Protein AF-A0A317JDG0-F1 (afdb_monomer_lite)

Secondary structure (DSSP, 8-state):
-HHHHHHHHH-TT-S----EE-S-GGGGSHHHHHHHHHSSS------EEPPTT-TTT-HHHHHHHHHHHHHHT---

Structure (mmCIF, N/CA/C/O backbone):
data_AF-A0A317JDG0-F1
#
_entry.id   AF-A0A317JDG0-F1
#
loop_
_atom_site.group_PDB
_atom_site.id
_atom_site.type_symbol
_atom_site.label_atom_id
_atom_site.label_alt_id
_atom_site.label_comp_id
_atom_site.label_asym_id
_atom_site.label_entity_id
_atom_site.label_seq_id
_atom_site.pdbx_PDB_ins_code
_atom_site.Cartn_x
_atom_site.Cartn_y
_atom_site.Cartn_z
_atom_site.occupancy
_atom_site.B_iso_or_equiv
_atom_site.auth_seq_id
_atom_site.auth_comp_id
_atom_site.auth_asym_id
_atom_site.auth_atom_id
_atom_site.pdbx_PDB_model_num
ATOM 1 N N . MET A 1 1 ? -12.849 -3.114 -6.913 1.00 58.91 1 MET A N 1
ATOM 2 C CA . MET A 1 1 ? -13.429 -3.284 -5.557 1.00 58.91 1 MET A CA 1
ATOM 3 C C . MET A 1 1 ? -13.340 -4.715 -5.012 1.00 58.91 1 MET A C 1
ATOM 5 O O . MET A 1 1 ? -13.305 -4.870 -3.802 1.00 58.91 1 MET A O 1
ATOM 9 N N . VAL A 1 2 ? -13.223 -5.752 -5.857 1.00 73.62 2 VAL A N 1
ATOM 10 C CA . VAL A 1 2 ? -13.123 -7.173 -5.435 1.00 73.62 2 VAL A CA 1
ATOM 11 C C . VAL A 1 2 ? -12.042 -7.437 -4.373 1.00 73.62 2 VAL A C 1
ATOM 13 O O . VAL A 1 2 ? -12.243 -8.266 -3.493 1.00 73.62 2 VAL A O 1
ATOM 16 N N . LEU A 1 3 ? -10.915 -6.717 -4.427 1.00 74.56 3 LEU A N 1
ATOM 17 C CA . LEU A 1 3 ? -9.819 -6.861 -3.464 1.00 74.56 3 LEU A CA 1
ATOM 18 C C . LEU A 1 3 ? -10.246 -6.559 -2.019 1.00 74.56 3 LEU A C 1
ATOM 20 O O . LEU A 1 3 ? -9.951 -7.350 -1.127 1.00 74.56 3 LEU A O 1
ATOM 24 N N . PHE A 1 4 ? -10.944 -5.441 -1.794 1.00 73.38 4 PHE A N 1
ATOM 25 C CA . PHE A 1 4 ? -11.361 -5.031 -0.450 1.00 73.38 4 PHE A CA 1
ATOM 26 C C . PHE A 1 4 ? -12.416 -5.980 0.114 1.00 73.38 4 PHE A C 1
ATOM 28 O O . PHE A 1 4 ? -12.261 -6.436 1.238 1.00 73.38 4 PHE A O 1
ATOM 35 N N . LYS A 1 5 ? -13.381 -6.406 -0.709 1.00 75.62 5 LYS A N 1
ATOM 36 C CA . LYS A 1 5 ? -14.382 -7.402 -0.309 1.00 75.62 5 LYS A CA 1
ATOM 37 C C . LYS A 1 5 ? -13.746 -8.732 0.120 1.00 75.62 5 LYS A C 1
ATOM 39 O O . LYS A 1 5 ? -14.057 -9.253 1.182 1.00 75.62 5 LYS A O 1
ATOM 44 N N . LYS A 1 6 ? -12.759 -9.226 -0.639 1.00 80.31 6 LYS A N 1
ATOM 45 C CA . LYS A 1 6 ? -12.001 -10.434 -0.265 1.00 80.31 6 LYS A CA 1
ATOM 46 C C . LYS A 1 6 ? -11.202 -10.259 1.030 1.00 80.31 6 LYS A C 1
ATOM 48 O O . LYS A 1 6 ? -11.061 -11.206 1.798 1.00 80.31 6 LYS A O 1
ATOM 53 N N . LEU A 1 7 ? -10.657 -9.066 1.273 1.00 76.81 7 LEU A N 1
ATOM 54 C CA . LEU A 1 7 ? -10.006 -8.711 2.540 1.00 76.81 7 LEU A CA 1
ATOM 55 C C . LEU A 1 7 ? -11.004 -8.713 3.702 1.00 76.81 7 LEU A C 1
ATOM 57 O O . LEU A 1 7 ? -10.655 -9.137 4.806 1.00 76.81 7 LEU A O 1
ATOM 61 N N . GLU A 1 8 ? -12.236 -8.273 3.443 1.00 75.19 8 GLU A N 1
ATOM 62 C CA . GLU A 1 8 ? -13.318 -8.295 4.418 1.00 75.19 8 GLU A CA 1
ATOM 63 C C . GLU A 1 8 ? -13.713 -9.718 4.807 1.00 75.19 8 GLU A C 1
ATOM 65 O O . GLU A 1 8 ? -13.757 -10.036 5.996 1.00 75.19 8 GLU A O 1
ATOM 70 N N . GLU A 1 9 ? -13.897 -10.578 3.806 1.00 80.19 9 GLU A N 1
ATOM 71 C CA . GLU A 1 9 ? -14.226 -11.998 3.962 1.00 80.19 9 GLU A CA 1
ATOM 72 C C . GLU A 1 9 ? -13.111 -12.790 4.654 1.00 80.19 9 GLU A C 1
ATOM 74 O O . GLU A 1 9 ? -13.384 -13.689 5.445 1.00 80.19 9 GLU A O 1
ATOM 79 N N . LYS A 1 10 ? -11.842 -12.460 4.383 1.00 81.44 10 LYS A N 1
ATOM 80 C CA . LYS A 1 10 ? -10.696 -13.193 4.939 1.00 81.44 10 LYS A CA 1
ATOM 81 C C . LYS A 1 10 ? -10.424 -12.867 6.409 1.00 81.44 10 LYS A C 1
ATOM 83 O O . LYS A 1 10 ? -9.903 -13.714 7.129 1.00 81.44 10 LYS A O 1
ATOM 88 N N . TYR A 1 11 ? -10.756 -11.656 6.856 1.00 76.38 11 TYR A N 1
ATOM 89 C CA . TYR A 1 11 ? -10.492 -11.203 8.226 1.00 76.38 11 TYR A CA 1
ATOM 90 C C . TYR A 1 11 ? -11.750 -10.622 8.889 1.00 76.38 11 TYR A C 1
ATOM 92 O O . TYR A 1 11 ? -11.744 -9.447 9.258 1.00 76.38 11 TYR A O 1
ATOM 100 N N . PRO A 1 12 ? -12.826 -11.409 9.063 1.00 73.19 12 PRO A N 1
ATOM 101 C CA . PRO A 1 12 ? -14.124 -10.897 9.511 1.00 73.19 12 PRO A CA 1
ATOM 102 C C . PRO A 1 12 ? -14.108 -10.358 10.951 1.00 73.19 12 PRO A C 1
ATOM 104 O O . PRO A 1 12 ? -14.886 -9.472 11.281 1.00 73.19 12 PRO A O 1
ATOM 107 N N . LEU A 1 13 ? -13.196 -10.854 11.795 1.00 73.12 13 LEU A N 1
ATOM 108 C CA . LEU A 1 13 ? -13.076 -10.499 13.217 1.00 73.12 13 LEU A CA 1
ATOM 109 C C . LEU A 1 13 ? -12.049 -9.385 13.496 1.00 73.12 13 LEU A C 1
ATOM 111 O O . LEU A 1 13 ? -11.839 -9.006 14.648 1.00 73.12 13 LEU A O 1
ATOM 115 N N . ALA A 1 14 ? -11.359 -8.878 12.471 1.00 68.25 14 ALA A N 1
ATOM 116 C CA . ALA A 1 14 ? -10.327 -7.868 12.668 1.00 68.25 14 ALA A CA 1
ATOM 117 C C . ALA A 1 14 ? -10.960 -6.503 12.977 1.00 68.25 14 ALA A C 1
ATOM 119 O O . ALA A 1 14 ? -11.491 -5.848 12.081 1.00 68.25 14 ALA A O 1
ATOM 120 N N . GLN A 1 15 ? -10.830 -6.044 14.227 1.00 66.56 15 GLN A N 1
ATOM 121 C CA . GLN A 1 15 ? -11.287 -4.714 14.660 1.00 66.56 15 GLN A CA 1
ATOM 122 C C . GLN A 1 15 ? -10.669 -3.575 13.838 1.00 66.56 15 GLN A C 1
ATOM 124 O O . GLN A 1 15 ? -11.285 -2.529 13.656 1.00 66.56 15 GLN A O 1
ATOM 129 N N . ARG A 1 16 ? -9.447 -3.764 13.321 1.00 67.69 16 ARG A N 1
ATOM 130 C CA . ARG A 1 16 ? -8.774 -2.778 12.475 1.00 67.69 16 ARG A CA 1
ATOM 131 C C . ARG A 1 16 ? -7.928 -3.444 11.398 1.00 67.69 16 ARG A C 1
ATOM 133 O O . ARG A 1 16 ? -7.040 -4.235 11.697 1.00 67.69 16 ARG A O 1
ATOM 140 N N . ARG A 1 17 ? -8.165 -3.062 10.143 1.00 69.69 17 ARG A N 1
ATOM 141 C CA . ARG A 1 17 ? -7.365 -3.457 8.977 1.00 69.69 17 ARG A CA 1
ATOM 142 C C . ARG A 1 17 ? -6.585 -2.250 8.462 1.00 69.69 17 ARG A C 1
ATOM 144 O O . ARG A 1 17 ? -7.158 -1.203 8.185 1.00 69.69 17 ARG A O 1
ATOM 151 N N . ILE A 1 18 ? -5.266 -2.389 8.366 1.00 72.75 18 ILE A N 1
ATOM 152 C CA . ILE A 1 18 ? -4.381 -1.360 7.811 1.00 72.75 18 ILE A CA 1
ATOM 153 C C . ILE A 1 18 ? -3.867 -1.892 6.482 1.00 72.75 18 ILE A C 1
ATOM 155 O O . ILE A 1 18 ? -3.219 -2.936 6.441 1.00 72.75 18 ILE A O 1
ATOM 159 N N . VAL A 1 19 ? -4.173 -1.178 5.402 1.00 74.06 19 VAL A N 1
ATOM 160 C CA . VAL A 1 19 ? -3.664 -1.494 4.069 1.00 74.06 19 VAL A CA 1
ATOM 161 C C . VAL A 1 19 ? -2.624 -0.442 3.722 1.00 74.06 19 VAL A C 1
ATOM 163 O O . VAL A 1 19 ? -2.917 0.752 3.682 1.00 74.06 19 VAL A O 1
ATOM 166 N N . ILE A 1 20 ? -1.391 -0.889 3.515 1.00 74.88 20 ILE A N 1
ATOM 167 C CA . ILE A 1 20 ? -0.300 -0.035 3.059 1.00 74.88 20 ILE A CA 1
ATOM 168 C C . ILE A 1 20 ? -0.286 -0.127 1.537 1.00 74.88 20 ILE A C 1
ATOM 170 O O . ILE A 1 20 ? -0.015 -1.194 0.987 1.00 74.88 20 ILE A O 1
ATOM 174 N N . CYS A 1 21 ? -0.625 0.977 0.879 1.00 73.81 21 CYS A N 1
ATOM 175 C CA . CYS A 1 21 ? -0.674 1.059 -0.575 1.00 73.81 21 CYS A CA 1
ATOM 176 C C . CYS A 1 21 ? 0.532 1.831 -1.098 1.00 73.81 21 CYS A C 1
ATOM 178 O O . CYS A 1 21 ? 1.050 2.736 -0.438 1.00 73.81 21 CYS A O 1
ATOM 180 N N . ASP A 1 22 ? 0.948 1.493 -2.312 1.00 71.88 22 ASP A N 1
ATOM 181 C CA . ASP A 1 22 ? 1.923 2.286 -3.036 1.00 71.88 22 ASP A CA 1
ATOM 182 C C . ASP A 1 22 ? 1.321 3.632 -3.477 1.00 71.88 22 ASP A C 1
ATOM 184 O O . ASP A 1 22 ? 0.114 3.883 -3.390 1.00 71.88 22 ASP A O 1
ATOM 188 N N . ASN A 1 23 ? 2.180 4.534 -3.946 1.00 71.38 23 ASN A N 1
ATOM 189 C CA . ASN A 1 23 ? 1.786 5.883 -4.342 1.00 71.38 23 ASN A CA 1
ATOM 190 C C . ASN A 1 23 ? 1.041 5.948 -5.700 1.00 71.38 23 ASN A C 1
ATOM 192 O O . ASN A 1 23 ? 0.907 7.041 -6.262 1.00 71.38 23 ASN A O 1
ATOM 196 N N . ALA A 1 24 ? 0.570 4.823 -6.252 1.00 74.56 24 ALA A N 1
ATOM 197 C CA . ALA A 1 24 ? -0.158 4.767 -7.514 1.00 74.56 24 ALA A CA 1
ATOM 198 C C . ALA A 1 24 ? -1.415 5.643 -7.516 1.00 74.56 24 ALA A C 1
ATOM 200 O O . ALA A 1 24 ? -2.222 5.668 -6.582 1.00 74.56 24 ALA A O 1
ATOM 201 N N . ALA A 1 25 ? -1.633 6.305 -8.655 1.00 75.50 25 ALA A N 1
ATOM 202 C CA . ALA A 1 25 ? -2.786 7.171 -8.889 1.00 75.50 25 ALA A CA 1
ATOM 203 C C . ALA A 1 25 ? -4.135 6.442 -8.734 1.00 75.50 25 ALA A C 1
ATOM 205 O O . ALA A 1 25 ? -5.130 7.067 -8.369 1.00 75.50 25 ALA A O 1
ATOM 206 N N . TYR A 1 26 ? -4.166 5.121 -8.939 1.00 77.44 26 TYR A N 1
ATOM 207 C CA . TYR A 1 26 ? -5.366 4.298 -8.779 1.00 77.44 26 TYR A CA 1
ATOM 208 C C . TYR A 1 26 ? -5.987 4.427 -7.377 1.00 77.44 26 TYR A C 1
ATOM 210 O O . TYR A 1 26 ? -7.200 4.620 -7.249 1.00 77.44 26 TYR A O 1
ATOM 218 N N . TYR A 1 27 ? -5.159 4.416 -6.327 1.00 71.44 27 TYR A N 1
ATOM 219 C CA . TYR A 1 27 ? -5.618 4.528 -4.938 1.00 71.44 27 TYR A CA 1
ATOM 220 C C . TYR A 1 27 ? -6.040 5.950 -4.546 1.00 71.44 27 TYR A C 1
ATOM 222 O O . TYR A 1 27 ? -6.773 6.119 -3.576 1.00 71.44 27 TYR A O 1
ATOM 230 N N . ARG A 1 28 ? -5.629 6.972 -5.311 1.00 70.69 28 ARG A N 1
ATOM 231 C CA . ARG A 1 28 ? -6.075 8.367 -5.138 1.00 70.69 28 ARG A CA 1
ATOM 232 C C . ARG A 1 28 ? -7.399 8.681 -5.833 1.00 70.69 28 ARG A C 1
ATOM 234 O O . ARG A 1 28 ? -7.911 9.791 -5.695 1.00 70.69 28 ARG A O 1
ATOM 241 N N . SER A 1 29 ? -7.953 7.743 -6.599 1.00 80.44 29 SER A N 1
ATOM 242 C CA . SER A 1 29 ? -9.213 7.974 -7.301 1.00 80.44 29 SER A CA 1
ATOM 243 C C . SER A 1 29 ? -10.369 8.203 -6.318 1.00 80.44 29 SER A C 1
ATOM 245 O O . SER A 1 29 ? -10.484 7.533 -5.288 1.00 80.44 29 SER A O 1
ATOM 247 N N . LYS A 1 30 ? -11.265 9.143 -6.656 1.00 77.31 30 LYS A N 1
ATOM 248 C CA . LYS A 1 30 ? -12.442 9.470 -5.830 1.00 77.31 30 LYS A CA 1
ATOM 249 C C . LYS A 1 30 ? -13.317 8.245 -5.559 1.00 77.31 30 LYS A C 1
ATOM 251 O O . LYS A 1 30 ? -13.838 8.114 -4.465 1.00 77.31 30 LYS A O 1
ATOM 256 N N . ILE A 1 31 ? -13.415 7.335 -6.528 1.00 79.62 31 ILE A N 1
ATOM 257 C CA . ILE A 1 31 ? -14.202 6.099 -6.436 1.00 79.62 31 ILE A CA 1
ATOM 258 C C . ILE A 1 31 ? -13.656 5.176 -5.339 1.00 79.62 31 ILE A C 1
ATOM 260 O O . ILE A 1 31 ? -14.423 4.621 -4.556 1.00 79.62 31 ILE A O 1
ATOM 264 N N . VAL A 1 32 ? -12.330 5.017 -5.258 1.00 75.44 32 VAL A N 1
ATOM 265 C CA . VAL A 1 32 ? -11.696 4.193 -4.218 1.00 75.44 32 VAL A CA 1
ATOM 266 C C . VAL A 1 32 ? -11.827 4.870 -2.856 1.00 75.44 32 VAL A C 1
ATOM 268 O O . VAL A 1 32 ? -12.189 4.211 -1.886 1.00 75.44 32 VAL A O 1
ATOM 271 N N . ALA A 1 33 ? -11.611 6.185 -2.786 1.00 74.44 33 ALA A N 1
ATOM 272 C CA . ALA A 1 33 ? -11.774 6.946 -1.550 1.00 74.44 33 ALA A CA 1
ATOM 273 C C . ALA A 1 33 ? -13.218 6.913 -1.014 1.00 74.44 33 ALA A C 1
ATOM 275 O O . ALA A 1 33 ? -13.415 6.798 0.193 1.00 74.44 33 ALA A O 1
ATOM 276 N N . ASP A 1 34 ? -14.219 6.991 -1.891 1.00 75.81 34 ASP A N 1
ATOM 277 C CA . ASP A 1 34 ? -15.639 6.923 -1.532 1.00 75.81 34 ASP A CA 1
ATOM 278 C C . ASP A 1 34 ? -16.037 5.521 -1.049 1.00 75.81 34 ASP A C 1
ATOM 280 O O . ASP A 1 34 ? -16.632 5.357 0.015 1.00 75.81 34 ASP A O 1
ATOM 284 N N . HIS A 1 35 ? -15.581 4.482 -1.750 1.00 74.62 35 HIS A N 1
ATOM 285 C CA . HIS A 1 35 ? -15.813 3.097 -1.349 1.00 74.62 35 HIS A CA 1
ATOM 286 C C . HIS A 1 35 ? -15.197 2.759 0.018 1.00 74.62 35 HIS A C 1
ATOM 288 O O . HIS A 1 35 ? -15.796 2.031 0.813 1.00 74.62 35 HIS A O 1
ATOM 294 N N . LEU A 1 36 ? -14.024 3.323 0.321 1.00 70.94 36 LEU A N 1
ATOM 295 C CA . LEU A 1 36 ? -13.362 3.171 1.618 1.00 70.94 36 LEU A CA 1
ATOM 296 C C . LEU A 1 36 ? -14.091 3.899 2.759 1.00 70.94 36 LEU A C 1
ATOM 298 O O . LEU A 1 36 ? -13.939 3.485 3.904 1.00 70.94 36 LEU A O 1
ATOM 302 N N . LYS A 1 37 ? -14.879 4.945 2.468 1.00 68.00 37 LYS A N 1
ATOM 303 C CA . LYS A 1 37 ? -15.717 5.648 3.458 1.00 68.00 37 LYS A CA 1
ATOM 304 C C . LYS A 1 37 ? -17.026 4.916 3.745 1.00 68.00 37 LYS A C 1
ATOM 306 O O . LYS A 1 37 ? -17.491 4.926 4.878 1.00 68.00 37 LYS A O 1
ATOM 311 N N . THR A 1 38 ? -17.617 4.305 2.722 1.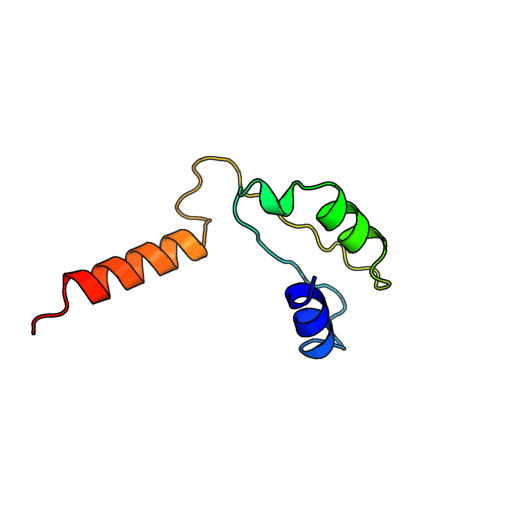00 63.84 38 THR A N 1
ATOM 312 C CA . THR A 1 38 ? -18.945 3.673 2.796 1.00 63.84 38 THR A CA 1
ATOM 313 C C . THR A 1 38 ? -18.899 2.248 3.358 1.00 63.84 38 THR A C 1
ATOM 315 O O . THR A 1 38 ? -19.909 1.729 3.834 1.00 63.84 38 THR A O 1
ATOM 318 N N . SER A 1 39 ? -17.734 1.596 3.325 1.00 60.66 39 SER A N 1
ATOM 319 C CA . SER A 1 39 ? -17.577 0.229 3.831 1.00 60.66 39 SER A CA 1
ATOM 320 C C . SER A 1 39 ? -17.738 0.199 5.358 1.00 60.66 39 SER A C 1
ATOM 322 O O . SER A 1 39 ? -16.984 0.804 6.110 1.00 60.66 39 SER A O 1
ATOM 324 N N . ARG A 1 40 ? -18.796 -0.490 5.782 1.00 51.12 40 ARG A N 1
ATOM 325 C CA . ARG A 1 40 ? -19.578 -0.361 7.024 1.00 51.12 40 ARG A CA 1
ATOM 326 C C . ARG A 1 40 ? -18.912 -0.871 8.311 1.00 51.12 40 ARG A C 1
ATOM 328 O O . ARG A 1 40 ? -19.599 -1.313 9.223 1.00 51.12 40 ARG A O 1
ATOM 335 N N . THR A 1 41 ? -17.592 -0.847 8.403 1.00 43.56 41 THR A N 1
ATOM 336 C CA . THR A 1 41 ? -16.878 -1.149 9.649 1.00 43.56 41 THR A CA 1
ATOM 337 C C . THR A 1 41 ? -15.975 0.024 9.974 1.00 43.56 41 THR A C 1
ATOM 339 O O . THR A 1 41 ? -15.387 0.605 9.071 1.00 43.56 41 THR A O 1
ATOM 342 N N . GLU A 1 42 ? -15.868 0.366 11.257 1.00 39.88 42 GLU A N 1
ATOM 343 C CA . GLU A 1 42 ? -15.074 1.437 11.899 1.00 39.88 42 GLU A CA 1
ATOM 344 C C . GLU A 1 42 ? -13.559 1.393 11.630 1.00 39.88 42 GLU A C 1
ATOM 346 O O . GLU A 1 42 ? -12.712 1.883 12.379 1.00 39.88 42 GLU A O 1
ATOM 351 N N . ILE A 1 43 ? -13.174 0.801 10.520 1.00 43.50 43 ILE A N 1
ATOM 352 C CA . ILE A 1 43 ? -11.828 0.723 10.060 1.00 43.50 43 ILE A CA 1
ATOM 353 C C . ILE A 1 43 ? -11.605 2.026 9.317 1.00 43.50 43 ILE A C 1
ATOM 355 O O . ILE A 1 43 ? -11.981 2.210 8.162 1.00 43.50 43 ILE A O 1
ATOM 359 N N . LYS A 1 44 ? -10.894 2.920 10.003 1.00 41.78 44 LYS A N 1
ATOM 360 C CA . LYS A 1 44 ? -9.714 3.573 9.436 1.00 41.78 44 LYS A CA 1
ATOM 361 C C . LYS A 1 44 ? -8.973 2.574 8.535 1.00 41.78 44 LYS A C 1
ATOM 363 O O . LYS A 1 44 ? -7.927 2.047 8.912 1.00 41.78 44 LYS A O 1
ATOM 368 N N . ASN A 1 45 ? -9.492 2.320 7.335 1.00 47.56 45 ASN A N 1
ATOM 369 C CA . ASN A 1 45 ? -8.750 1.782 6.214 1.00 47.56 45 ASN A CA 1
ATOM 370 C C . ASN A 1 45 ? -7.905 2.967 5.769 1.00 47.56 45 ASN A C 1
ATOM 372 O O . ASN A 1 45 ? -8.142 3.597 4.741 1.00 47.56 45 ASN A O 1
ATOM 376 N N . SER A 1 46 ? -6.990 3.369 6.647 1.00 51.78 46 SER A N 1
ATOM 377 C CA . SER A 1 46 ? -5.987 4.358 6.355 1.00 51.78 46 SER A CA 1
ATOM 378 C C . SER A 1 46 ? -5.112 3.663 5.334 1.00 51.78 46 SER A C 1
ATOM 380 O O . SER A 1 46 ? -4.211 2.920 5.716 1.00 51.78 46 SER A O 1
ATOM 382 N N . CYS A 1 47 ? -5.449 3.829 4.051 1.00 58.03 47 CYS A N 1
ATOM 383 C CA . CYS A 1 47 ? -4.489 3.654 2.977 1.00 58.03 47 CYS A CA 1
ATOM 384 C C . CYS A 1 47 ? -3.339 4.575 3.345 1.00 58.03 47 CYS A C 1
ATOM 386 O O . CYS A 1 47 ? -3.427 5.797 3.199 1.00 58.03 47 CYS A O 1
ATOM 388 N N . LEU A 1 48 ? -2.335 3.990 3.986 1.00 67.12 48 LEU A N 1
ATOM 389 C CA . LEU A 1 48 ? -1.215 4.742 4.495 1.00 67.12 48 LEU A CA 1
ATOM 390 C C . LEU A 1 48 ? -0.306 4.936 3.296 1.00 67.12 48 LEU A C 1
ATOM 392 O O . LEU A 1 48 ? 0.361 4.001 2.857 1.00 67.12 48 LEU A O 1
ATOM 396 N N . PHE A 1 49 ? -0.363 6.130 2.718 1.00 69.56 49 PHE A N 1
ATOM 397 C CA . PHE A 1 49 ? 0.560 6.502 1.664 1.00 69.56 49 PHE A CA 1
ATOM 398 C C . PHE A 1 49 ? 1.913 6.762 2.307 1.00 69.56 49 PHE A C 1
ATOM 400 O O . PHE A 1 49 ? 2.035 7.579 3.222 1.00 69.56 49 PHE A O 1
ATOM 407 N N . LEU A 1 50 ? 2.924 6.040 1.842 1.00 70.06 50 LEU A N 1
ATOM 408 C CA . LEU A 1 50 ? 4.287 6.282 2.277 1.00 70.06 50 LEU A CA 1
ATOM 409 C C . LEU A 1 50 ? 4.777 7.644 1.768 1.00 70.06 50 LEU A C 1
ATOM 411 O O . LEU A 1 50 ? 4.345 8.089 0.698 1.00 70.06 50 LEU A O 1
ATOM 415 N N . PRO A 1 51 ? 5.716 8.286 2.488 1.00 70.19 51 PRO A N 1
ATOM 416 C CA . PRO A 1 51 ? 6.399 9.449 1.956 1.00 70.19 51 PRO A CA 1
ATOM 417 C C . PRO A 1 51 ? 7.092 9.094 0.630 1.00 70.19 51 PRO A C 1
ATOM 419 O O . PRO A 1 51 ? 7.630 7.985 0.491 1.00 70.19 51 PRO A O 1
ATOM 422 N N . PRO A 1 52 ? 7.086 10.013 -0.354 1.00 65.25 52 PRO A N 1
ATOM 423 C CA . PRO A 1 52 ? 7.733 9.779 -1.638 1.00 65.25 52 PRO A CA 1
ATOM 424 C C . PRO A 1 52 ? 9.213 9.434 -1.425 1.00 65.25 52 PRO A C 1
ATOM 426 O O . PRO A 1 52 ? 9.866 10.000 -0.552 1.00 65.25 52 PRO A O 1
ATOM 429 N N . TYR A 1 53 ? 9.728 8.486 -2.213 1.00 64.38 53 TYR A N 1
ATOM 430 C CA . TYR A 1 53 ? 11.121 8.017 -2.147 1.00 64.38 53 TYR A CA 1
ATOM 431 C C . TYR A 1 53 ? 11.542 7.400 -0.800 1.00 64.38 53 TYR A C 1
ATOM 433 O O . TYR A 1 53 ? 12.673 7.580 -0.358 1.00 64.38 53 TYR A O 1
ATOM 441 N N . SER A 1 54 ? 10.660 6.613 -0.171 1.00 66.31 54 SER A N 1
ATOM 442 C CA . SER 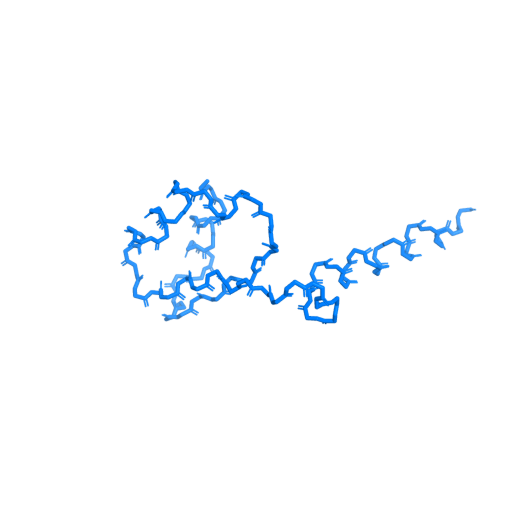A 1 54 ? 10.983 5.790 1.011 1.00 66.31 54 SER A CA 1
ATOM 443 C C . SER A 1 54 ? 11.201 4.308 0.649 1.00 66.31 54 SER A C 1
ATOM 445 O O . SER A 1 54 ? 10.387 3.459 1.026 1.00 66.31 54 SER A O 1
ATOM 447 N N . PRO A 1 55 ? 12.284 3.949 -0.074 1.00 62.59 55 PRO A N 1
ATOM 448 C CA . PRO A 1 55 ? 12.476 2.607 -0.636 1.00 62.59 55 PRO A CA 1
ATOM 449 C C . PRO A 1 55 ? 12.568 1.503 0.425 1.00 62.59 55 PRO A C 1
ATOM 451 O O . PRO A 1 55 ? 12.287 0.349 0.130 1.00 62.59 55 PRO A O 1
ATOM 454 N N . ASN A 1 56 ? 12.937 1.846 1.663 1.00 69.00 56 ASN A N 1
ATOM 455 C CA . ASN A 1 56 ? 13.062 0.878 2.755 1.00 69.00 56 ASN A CA 1
ATOM 456 C C . ASN A 1 56 ? 11.722 0.542 3.427 1.00 69.00 56 ASN A C 1
ATOM 458 O O . ASN A 1 56 ? 11.579 -0.550 3.969 1.00 69.00 56 ASN A O 1
ATOM 462 N N . LEU A 1 57 ? 10.743 1.452 3.390 1.00 68.25 5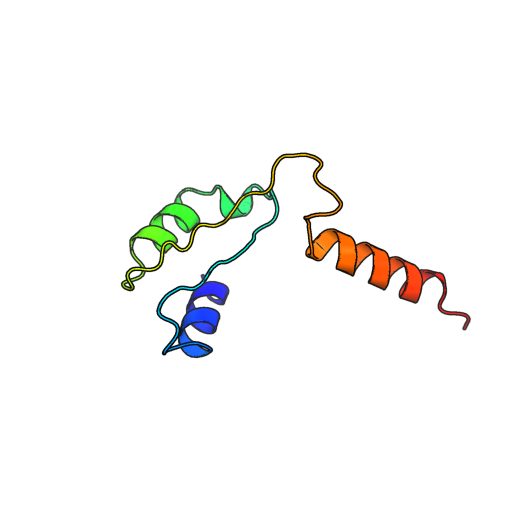7 LEU A N 1
ATOM 463 C CA . LEU A 1 57 ? 9.416 1.220 3.972 1.00 68.25 57 LEU A CA 1
ATOM 464 C C . LEU A 1 57 ? 8.447 0.587 2.964 1.00 68.25 57 LEU A C 1
ATOM 466 O O . LEU A 1 57 ? 7.427 0.017 3.355 1.00 68.25 57 LEU A O 1
ATOM 470 N N . HIS A 1 58 ? 8.752 0.667 1.667 1.00 74.88 58 HIS A N 1
ATOM 471 C CA . HIS A 1 58 ? 7.892 0.130 0.623 1.00 74.88 58 HIS A CA 1
ATOM 472 C C . HIS A 1 58 ? 8.078 -1.388 0.488 1.00 74.88 58 HIS A C 1
ATOM 474 O O . HIS A 1 58 ? 8.907 -1.872 -0.281 1.00 74.88 58 HIS A O 1
ATOM 480 N N . LEU A 1 59 ? 7.294 -2.154 1.253 1.00 77.88 59 LEU A N 1
ATOM 481 C CA . LEU A 1 59 ? 7.368 -3.622 1.298 1.00 77.88 59 LEU A CA 1
ATOM 482 C C . LEU A 1 59 ? 7.303 -4.273 -0.094 1.00 77.88 59 LEU A C 1
ATOM 484 O O . LEU A 1 59 ? 8.015 -5.245 -0.344 1.00 77.88 59 LEU A O 1
ATOM 488 N N . ILE A 1 60 ? 6.495 -3.725 -1.007 1.00 82.06 60 ILE A N 1
ATOM 489 C CA . ILE A 1 60 ? 6.384 -4.241 -2.376 1.00 82.06 60 ILE A CA 1
ATOM 490 C C . ILE A 1 60 ? 7.641 -3.956 -3.218 1.00 82.06 60 ILE A C 1
ATOM 492 O O . ILE A 1 60 ? 8.057 -4.850 -3.949 1.00 82.06 60 ILE A O 1
ATOM 496 N N . GLU A 1 61 ? 8.332 -2.816 -3.043 1.00 82.00 61 GLU A N 1
ATOM 497 C CA . GLU A 1 61 ? 9.651 -2.589 -3.674 1.00 82.00 61 GLU A CA 1
ATOM 498 C C . GLU A 1 61 ? 10.686 -3.584 -3.139 1.00 82.00 61 GLU A C 1
ATOM 500 O O . GLU A 1 61 ? 11.490 -4.130 -3.896 1.00 82.00 61 GLU A O 1
ATOM 505 N N . CYS A 1 62 ? 10.682 -3.837 -1.827 1.00 84.81 62 CYS A N 1
ATOM 506 C CA . CYS A 1 62 ? 11.581 -4.810 -1.210 1.00 84.81 62 CYS A CA 1
ATOM 507 C C . CYS A 1 62 ? 11.357 -6.214 -1.782 1.00 84.81 62 CYS A C 1
ATOM 509 O O . CYS A 1 62 ? 12.326 -6.901 -2.128 1.00 84.81 62 CYS A O 1
ATOM 511 N N . LEU A 1 63 ? 10.092 -6.620 -1.926 1.00 86.75 63 LEU A N 1
ATOM 512 C CA . LEU A 1 63 ? 9.725 -7.881 -2.561 1.00 86.75 63 LEU A CA 1
ATOM 513 C C . LEU A 1 63 ? 10.157 -7.903 -4.029 1.00 86.75 63 LEU A C 1
ATOM 515 O O . LEU A 1 63 ? 10.782 -8.870 -4.458 1.00 86.75 63 LEU A O 1
ATOM 519 N N . TRP A 1 64 ? 9.893 -6.837 -4.784 1.00 86.06 64 TRP A N 1
ATOM 520 C CA . TRP A 1 64 ? 10.267 -6.745 -6.192 1.00 86.06 64 TRP A CA 1
ATOM 521 C C . TRP A 1 64 ? 11.783 -6.830 -6.384 1.00 86.06 64 TRP A C 1
ATOM 523 O O . TRP A 1 64 ? 12.259 -7.598 -7.216 1.00 86.06 64 TRP A O 1
ATOM 533 N N . ARG A 1 65 ? 12.571 -6.152 -5.542 1.00 85.31 65 ARG A N 1
ATOM 534 C CA . ARG A 1 65 ? 14.037 -6.271 -5.518 1.00 85.31 65 ARG A CA 1
ATOM 535 C C . ARG A 1 65 ? 14.492 -7.702 -5.229 1.00 85.31 65 ARG A C 1
ATOM 537 O O . ARG A 1 65 ? 15.419 -8.191 -5.879 1.00 85.31 65 ARG A O 1
ATOM 544 N N . PHE A 1 66 ? 13.861 -8.378 -4.2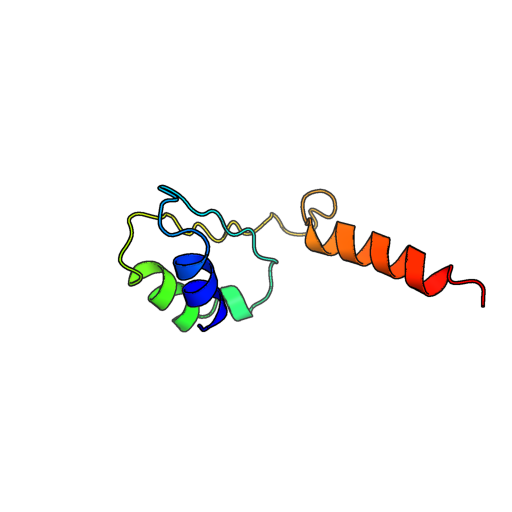69 1.00 87.69 66 PHE A N 1
ATOM 545 C CA . PHE A 1 66 ? 14.157 -9.778 -3.955 1.00 87.69 66 PHE A CA 1
ATOM 546 C C . PHE A 1 66 ? 13.829 -10.705 -5.133 1.00 87.69 66 PHE A C 1
ATOM 548 O O . PHE A 1 66 ? 14.673 -11.513 -5.531 1.00 87.69 66 PHE A O 1
ATOM 555 N N . MET A 1 67 ? 12.647 -10.550 -5.732 1.00 88.69 67 MET A N 1
ATOM 556 C CA . MET A 1 67 ? 12.213 -11.319 -6.899 1.00 88.69 67 MET A CA 1
ATOM 557 C C . MET A 1 67 ? 13.126 -11.071 -8.100 1.00 88.69 67 MET A C 1
ATOM 559 O O . MET A 1 67 ? 13.617 -12.029 -8.685 1.00 88.69 67 MET A O 1
ATOM 563 N N . ASN A 1 68 ? 13.459 -9.817 -8.409 1.00 88.25 68 ASN A N 1
ATOM 564 C CA . ASN A 1 68 ? 14.384 -9.464 -9.488 1.00 88.25 68 ASN A CA 1
ATOM 565 C C . ASN A 1 68 ? 15.759 -10.106 -9.298 1.00 88.25 68 ASN A C 1
ATOM 567 O O . ASN A 1 68 ? 16.335 -10.618 -10.255 1.00 88.25 68 ASN A O 1
ATOM 571 N N . LYS A 1 69 ? 16.284 -10.138 -8.066 1.00 88.44 69 LYS A N 1
ATOM 572 C CA . LYS A 1 69 ? 17.535 -10.848 -7.771 1.00 88.44 69 LYS A CA 1
ATOM 573 C C . LYS A 1 69 ? 17.399 -12.350 -8.028 1.00 88.44 69 LYS A C 1
ATOM 575 O O . LYS A 1 69 ? 18.315 -12.941 -8.586 1.00 88.44 69 LYS A O 1
ATOM 580 N N . LYS A 1 70 ? 16.281 -12.966 -7.639 1.00 87.12 70 LYS A N 1
ATOM 581 C CA . LYS A 1 70 ? 16.015 -14.397 -7.861 1.00 87.12 70 LYS A CA 1
ATOM 582 C C . LYS A 1 70 ? 15.815 -14.749 -9.336 1.00 87.12 70 LYS A C 1
ATOM 584 O O . LYS A 1 70 ? 16.282 -15.800 -9.753 1.00 87.12 70 LYS A O 1
ATOM 589 N N . VAL A 1 71 ? 15.147 -13.899 -10.111 1.00 87.69 71 VAL A N 1
ATOM 590 C CA . VAL A 1 71 ? 14.904 -14.109 -11.547 1.00 87.69 71 VAL A CA 1
ATOM 591 C C . VAL A 1 71 ? 16.178 -13.863 -12.351 1.00 87.69 71 VAL A C 1
ATOM 593 O O . VAL A 1 71 ? 16.547 -14.688 -13.172 1.00 87.69 71 VAL A O 1
ATOM 596 N N . ARG A 1 72 ? 16.911 -12.777 -12.082 1.00 80.38 72 ARG A N 1
ATOM 597 C CA . ARG A 1 72 ? 18.154 -12.464 -12.805 1.00 80.38 72 ARG A CA 1
ATOM 598 C C . ARG A 1 72 ? 19.302 -13.414 -12.469 1.00 80.38 72 ARG A C 1
ATOM 600 O O . ARG A 1 72 ? 20.132 -13.687 -13.324 1.00 80.38 72 ARG A O 1
ATOM 607 N N . ASN A 1 73 ? 19.358 -13.909 -11.232 1.00 75.19 73 ASN A N 1
ATOM 608 C CA . ASN A 1 73 ? 20.372 -14.876 -10.811 1.00 75.19 73 ASN A CA 1
ATOM 609 C C . ASN A 1 73 ? 19.882 -16.328 -10.928 1.00 75.19 73 ASN A C 1
ATOM 611 O O . ASN A 1 73 ? 20.524 -17.212 -10.357 1.00 75.19 73 ASN A O 1
ATOM 615 N N . HIS A 1 74 ? 18.765 -16.589 -11.624 1.00 63.38 74 HIS A N 1
ATOM 616 C CA . HIS A 1 74 ? 18.438 -17.950 -12.037 1.00 63.38 74 HIS A CA 1
ATOM 617 C C . HIS A 1 74 ? 19.498 -18.382 -13.048 1.00 63.38 74 HIS A C 1
ATOM 619 O O . HIS A 1 74 ? 19.436 -18.043 -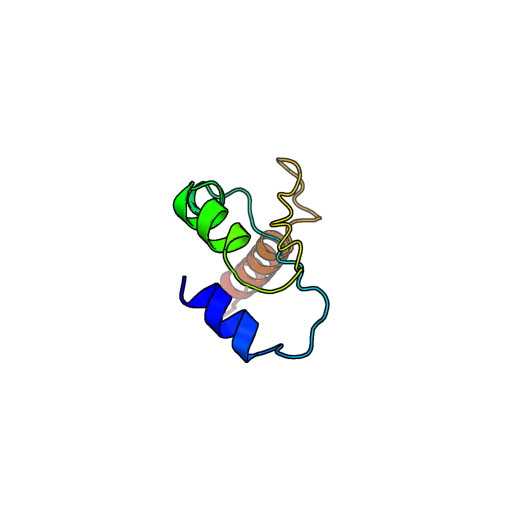14.226 1.00 63.38 74 HIS A O 1
ATOM 625 N N 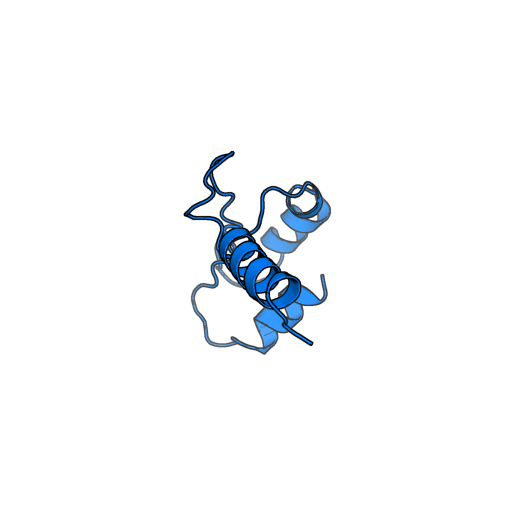. ARG A 1 75 ? 20.513 -19.088 -12.546 1.00 56.97 75 ARG A N 1
ATOM 626 C CA . ARG A 1 75 ? 21.403 -19.896 -13.369 1.00 56.97 75 ARG A CA 1
ATOM 627 C C . ARG A 1 75 ? 20.590 -21.109 -13.809 1.00 56.97 75 ARG A C 1
ATOM 629 O O . ARG A 1 75 ? 20.478 -22.068 -13.049 1.00 56.97 75 ARG A O 1
ATOM 636 N N . TYR A 1 76 ? 19.941 -20.985 -14.958 1.00 57.34 76 TYR A N 1
ATOM 637 C CA . TYR A 1 76 ? 19.790 -22.123 -15.855 1.00 57.34 76 TYR A CA 1
ATOM 638 C C . TYR A 1 76 ? 21.102 -22.289 -16.618 1.00 57.34 76 TYR A C 1
ATOM 640 O O . TYR A 1 76 ? 21.738 -21.243 -16.895 1.00 57.34 76 TYR A O 1
#

pLDDT: mean 71.38, std 11.24, range [39.88, 88.69]

Radius of gyration: 15.75 Å; chains: 1; bounding box: 41×32×30 Å

Sequence (76 aa):
MVLFKKLEEKYPLAQRRIVICDNAAYYRSKIVADHLKTSRTEIKNSCLFLPPYSPNLHLIECLWRFMNKKVRNHRY

Foldseek 3Di:
DVVVVVVCVVCVPDLEDEAADEPDVVCVDPVNVVVVVPPPHPYPNVNPYDDPPPCVPPVVSVVVVVVCCVVVPPDD